Protein AF-A0A7S3S0V9-F1 (afdb_monomer)

Solvent-accessible surface area (backbone atoms only — not comparable to full-atom values): 7206 Å² total; per-residue (Å²): 137,88,76,69,56,50,61,55,48,56,49,52,53,45,54,55,63,66,37,89,85,54,74,58,44,81,47,78,38,49,49,74,43,90,89,54,57,69,67,57,51,47,52,51,54,57,68,59,39,79,83,68,47,30,30,29,26,36,32,41,70,40,51,76,68,30,43,54,55,45,36,51,47,4,56,79,32,73,27,49,63,46,76,47,73,81,90,78,71,79,79,77,80,75,78,77,74,75,82,77,81,86,86,86,85,88,85,84,90,76,87,87,88,135

Mean predicted aligned error: 12.56 Å

Structure (mmCIF, N/CA/C/O backbone):
data_AF-A0A7S3S0V9-F1
#
_entry.id   AF-A0A7S3S0V9-F1
#
loop_
_atom_site.group_PDB
_atom_site.id
_atom_site.type_symbol
_atom_site.label_atom_id
_atom_site.label_alt_id
_atom_site.label_comp_id
_atom_site.label_asym_id
_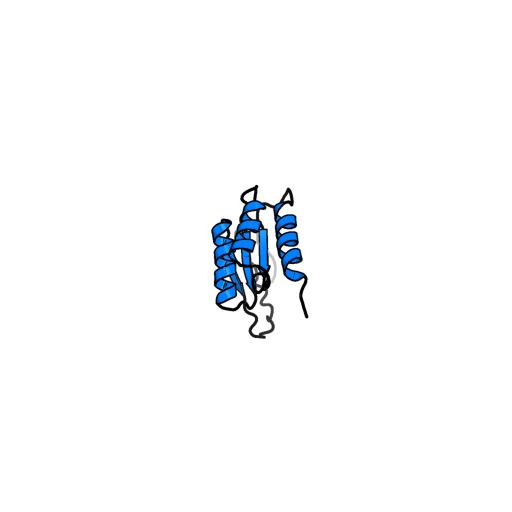atom_site.label_entity_id
_atom_site.label_seq_id
_atom_site.pdbx_PDB_ins_code
_atom_site.Cartn_x
_atom_site.Cartn_y
_atom_site.Cartn_z
_atom_site.occupancy
_atom_site.B_iso_or_equiv
_atom_site.auth_seq_id
_atom_site.auth_comp_id
_atom_site.auth_asym_id
_atom_site.auth_atom_id
_atom_site.pdbx_PDB_model_num
ATOM 1 N N . ARG A 1 1 ? -1.543 1.890 -25.724 1.00 40.38 1 ARG A N 1
ATOM 2 C CA . ARG A 1 1 ? -2.730 1.186 -25.170 1.00 40.38 1 ARG A CA 1
ATOM 3 C C . ARG A 1 1 ? -2.930 1.625 -23.722 1.00 40.38 1 ARG A C 1
ATOM 5 O O . ARG A 1 1 ? -2.067 1.361 -22.900 1.00 40.38 1 ARG A O 1
ATOM 12 N N . GLY A 1 2 ? -3.983 2.395 -23.446 1.00 45.06 2 GLY A N 1
ATOM 13 C CA . GLY A 1 2 ? -4.226 3.023 -22.144 1.00 45.06 2 GLY A CA 1
ATOM 14 C C . GLY A 1 2 ? -5.037 2.133 -21.208 1.00 45.06 2 GLY A C 1
ATOM 15 O O . GLY A 1 2 ? -6.178 1.822 -21.526 1.00 45.06 2 GLY A O 1
ATOM 16 N N . GLY A 1 3 ? -4.455 1.722 -20.082 1.00 45.66 3 GLY A N 1
ATOM 17 C CA . GLY A 1 3 ? -5.102 0.823 -19.124 1.00 45.66 3 GLY A CA 1
ATOM 18 C C . GLY A 1 3 ? -6.059 1.538 -18.168 1.00 45.66 3 GLY A C 1
ATOM 19 O O . GLY A 1 3 ? -5.752 2.625 -17.670 1.00 45.66 3 GLY A O 1
ATOM 20 N N . ARG A 1 4 ? -7.195 0.884 -17.902 1.00 56.19 4 ARG A N 1
ATOM 21 C CA . ARG A 1 4 ? -8.192 1.190 -16.858 1.00 56.19 4 ARG A CA 1
ATOM 22 C C . ARG A 1 4 ? -7.697 0.900 -15.428 1.00 56.19 4 ARG A C 1
ATOM 24 O O . ARG A 1 4 ? -8.348 1.298 -14.470 1.00 56.19 4 ARG A O 1
ATOM 31 N N . GLY A 1 5 ? -6.500 0.326 -15.293 1.00 60.78 5 GLY A N 1
ATOM 32 C CA . GLY A 1 5 ? -5.982 -0.242 -14.044 1.00 60.78 5 GLY A CA 1
ATOM 33 C C . GLY A 1 5 ? -5.855 0.693 -12.838 1.00 60.78 5 GLY A C 1
ATOM 34 O O . GLY A 1 5 ? -5.746 0.203 -11.725 1.00 60.78 5 GLY A O 1
ATOM 35 N N . GLY A 1 6 ? -5.872 2.021 -13.010 1.00 64.88 6 GLY A N 1
ATOM 36 C CA . GLY A 1 6 ? -5.795 2.948 -11.871 1.00 64.88 6 GLY A CA 1
ATOM 37 C C . GLY A 1 6 ? -7.084 3.076 -11.072 1.00 64.88 6 GLY A C 1
ATOM 38 O O . GLY A 1 6 ? -7.042 3.057 -9.845 1.00 64.88 6 GLY A O 1
ATOM 39 N N . LEU A 1 7 ? -8.220 3.152 -11.764 1.00 67.56 7 LEU A N 1
ATOM 40 C CA . LEU A 1 7 ? -9.528 3.167 -11.110 1.00 67.56 7 LEU A CA 1
ATOM 41 C C . LEU A 1 7 ? -9.845 1.785 -10.532 1.00 67.56 7 LEU A C 1
ATOM 43 O O . LEU A 1 7 ? -10.289 1.694 -9.396 1.00 67.56 7 LEU A O 1
ATOM 47 N N . GLU A 1 8 ? -9.510 0.725 -11.273 1.00 84.19 8 GLU A N 1
ATOM 48 C CA . GLU A 1 8 ? -9.702 -0.667 -10.842 1.00 84.19 8 GLU A CA 1
ATOM 49 C C . GLU A 1 8 ? -8.880 -0.995 -9.581 1.00 84.19 8 GLU A C 1
ATOM 51 O O . GLU A 1 8 ? -9.369 -1.684 -8.689 1.00 84.19 8 GLU A O 1
ATOM 56 N N . PHE A 1 9 ? -7.661 -0.452 -9.458 1.00 89.81 9 PHE A N 1
ATOM 57 C CA . PHE A 1 9 ? -6.832 -0.608 -8.260 1.00 89.81 9 PHE A CA 1
ATOM 58 C C . PHE A 1 9 ? -7.479 0.024 -7.023 1.00 89.81 9 PHE A C 1
ATOM 60 O O . PHE A 1 9 ? -7.674 -0.653 -6.014 1.00 89.81 9 PHE A O 1
ATOM 67 N N . LEU A 1 10 ? -7.821 1.316 -7.092 1.00 90.69 10 LEU A N 1
ATOM 68 C CA . LEU A 1 10 ? -8.397 2.030 -5.949 1.00 90.69 10 LEU A CA 1
ATOM 69 C C . LEU A 1 10 ? -9.772 1.475 -5.577 1.00 90.69 10 LEU A C 1
ATOM 71 O O . LEU A 1 10 ? -10.096 1.370 -4.396 1.00 90.69 10 LEU A O 1
ATOM 75 N N . GLU A 1 11 ? -10.564 1.078 -6.571 1.00 91.75 11 GLU A N 1
ATOM 76 C CA . GLU A 1 11 ? -11.849 0.440 -6.336 1.00 91.75 11 GLU A CA 1
ATOM 77 C C . GLU A 1 11 ? -11.695 -0.902 -5.613 1.00 91.75 11 GLU A C 1
ATOM 79 O O . GLU A 1 11 ? -12.391 -1.125 -4.622 1.00 91.75 11 GLU A O 1
ATOM 84 N N . GLY A 1 12 ? -10.758 -1.754 -6.040 1.00 92.06 12 GLY A N 1
ATOM 85 C CA . GLY A 1 12 ? -10.486 -3.032 -5.381 1.00 92.06 12 GLY A CA 1
ATOM 86 C C . GLY A 1 12 ? -10.034 -2.859 -3.930 1.00 92.06 12 GLY A C 1
ATOM 87 O O . GLY A 1 12 ? -10.555 -3.525 -3.035 1.00 92.06 12 GLY A O 1
ATOM 88 N N . VAL A 1 13 ? -9.130 -1.908 -3.671 1.00 92.94 13 VAL A N 1
ATOM 89 C CA . VAL A 1 13 ? -8.687 -1.586 -2.304 1.00 92.94 13 VAL A CA 1
ATOM 90 C C . VAL A 1 13 ? -9.856 -1.085 -1.454 1.00 92.94 13 VAL A C 1
ATOM 92 O O . VAL A 1 13 ? -10.057 -1.562 -0.338 1.00 92.94 13 VAL A O 1
ATOM 95 N N . ARG A 1 14 ? -10.676 -0.176 -1.992 1.00 93.44 14 ARG A N 1
ATOM 96 C CA . ARG A 1 14 ? -11.855 0.356 -1.297 1.00 93.44 14 ARG A CA 1
ATOM 97 C C . ARG A 1 14 ? -12.865 -0.741 -0.963 1.00 93.44 14 ARG A C 1
ATOM 99 O O . ARG A 1 14 ? -13.399 -0.757 0.141 1.00 93.44 14 ARG A O 1
ATOM 106 N N . GLN A 1 15 ? -13.136 -1.655 -1.894 1.00 93.75 15 GLN A N 1
ATOM 107 C CA . GLN A 1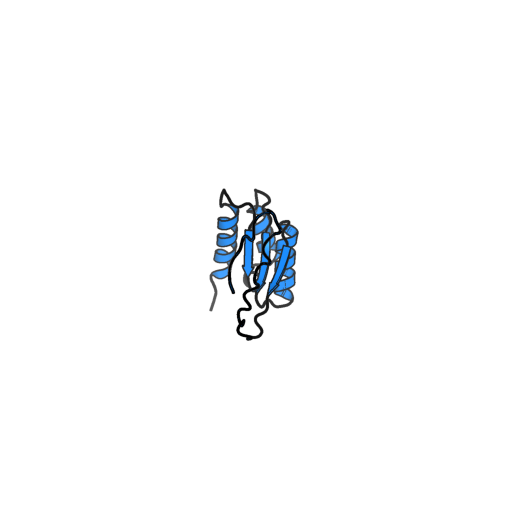 15 ? -14.036 -2.785 -1.652 1.00 93.75 15 GLN A CA 1
ATOM 108 C C . GLN A 1 15 ? -13.500 -3.702 -0.545 1.00 93.75 15 GLN A C 1
ATOM 110 O O . GLN A 1 15 ? -14.261 -4.066 0.349 1.00 93.75 15 GLN A O 1
ATOM 115 N N . ALA A 1 16 ? -12.199 -4.011 -0.555 1.00 94.12 16 ALA A N 1
ATOM 116 C CA . ALA A 1 16 ? -11.574 -4.829 0.482 1.00 94.12 16 ALA A CA 1
ATOM 117 C C . ALA A 1 16 ? -11.655 -4.175 1.873 1.00 94.12 16 ALA A C 1
ATOM 119 O O . ALA A 1 16 ? -11.980 -4.844 2.849 1.00 94.12 16 ALA A O 1
ATOM 120 N N . MET A 1 17 ? -11.420 -2.863 1.968 1.00 93.12 17 MET A N 1
ATOM 121 C CA . MET A 1 17 ? -11.497 -2.122 3.236 1.00 93.12 17 MET A CA 1
ATOM 122 C C . MET A 1 17 ? -12.925 -1.992 3.778 1.00 93.12 17 MET A C 1
ATOM 124 O O . MET A 1 17 ? -13.140 -2.008 4.991 1.00 93.12 17 MET A O 1
ATOM 128 N N . ASN A 1 18 ? -13.904 -1.874 2.880 1.00 92.00 18 ASN A N 1
ATOM 129 C CA . ASN A 1 18 ? -15.318 -1.781 3.238 1.00 92.00 18 ASN A CA 1
ATOM 130 C C . ASN A 1 18 ? -15.941 -3.138 3.593 1.00 92.00 18 ASN A C 1
ATOM 132 O O . ASN A 1 18 ? -17.094 -3.177 4.026 1.00 92.00 18 ASN A O 1
ATOM 136 N N . PHE A 1 19 ? -15.216 -4.247 3.423 1.00 93.31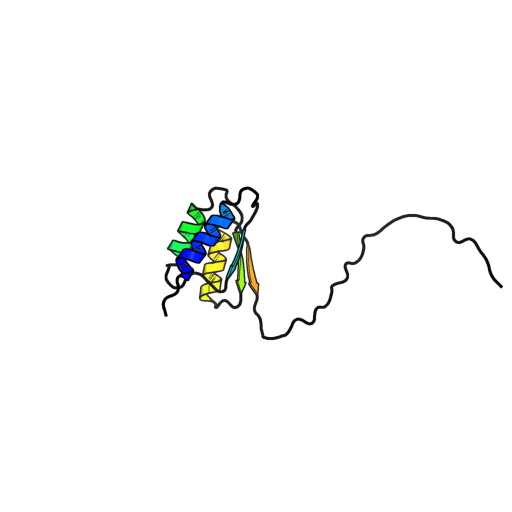 19 PHE A N 1
ATOM 137 C CA . PHE A 1 19 ? -15.701 -5.557 3.828 1.00 93.31 19 PHE A CA 1
ATOM 138 C C . PHE A 1 19 ? -15.792 -5.631 5.358 1.00 93.31 19 PHE A C 1
ATOM 140 O O . PHE A 1 19 ? -14.797 -5.463 6.064 1.00 93.31 19 PHE A O 1
ATOM 147 N N . TYR A 1 20 ? -17.000 -5.849 5.878 1.00 91.25 20 TYR A N 1
ATOM 148 C CA . TYR A 1 20 ? -17.309 -5.643 7.297 1.00 91.25 20 TYR A CA 1
ATOM 149 C C . TYR A 1 20 ? -16.549 -6.592 8.241 1.00 91.25 20 TYR A C 1
ATOM 151 O O . TYR A 1 20 ? -16.220 -6.188 9.352 1.00 91.25 20 TYR A O 1
ATOM 159 N N . GLU A 1 21 ? -16.196 -7.797 7.787 1.00 93.75 21 GLU A N 1
ATOM 160 C CA . GLU A 1 21 ? -15.428 -8.788 8.570 1.00 93.75 21 GLU A CA 1
ATOM 161 C C . GLU A 1 21 ? -13.924 -8.735 8.288 1.00 93.75 21 GLU A C 1
ATOM 163 O O . GLU A 1 21 ? -13.173 -9.566 8.786 1.00 93.75 21 GLU A O 1
ATOM 168 N N . ALA A 1 22 ? -13.450 -7.797 7.461 1.00 93.25 22 ALA A N 1
ATOM 169 C CA . ALA A 1 22 ? -12.019 -7.682 7.218 1.00 93.25 22 ALA A CA 1
ATOM 170 C C . ALA A 1 22 ? -11.327 -7.109 8.459 1.00 93.25 22 ALA A C 1
ATOM 172 O O . ALA A 1 22 ? -11.628 -5.985 8.864 1.00 93.25 22 ALA A O 1
ATOM 173 N N . ASP A 1 23 ? -10.381 -7.862 9.019 1.00 94.88 23 ASP A N 1
ATOM 174 C CA . ASP A 1 23 ? -9.476 -7.402 10.083 1.00 94.88 23 ASP A CA 1
ATOM 175 C C . ASP A 1 23 ? -8.164 -6.836 9.525 1.00 94.88 23 ASP A C 1
ATOM 177 O O . ASP A 1 23 ? -7.467 -6.074 10.189 1.00 94.88 23 ASP A O 1
ATOM 181 N N . MET A 1 24 ? -7.816 -7.206 8.292 1.00 95.94 24 MET A N 1
ATOM 182 C CA . MET A 1 24 ? -6.639 -6.728 7.568 1.00 95.94 24 MET A CA 1
ATOM 183 C C . MET A 1 24 ? -6.813 -6.927 6.063 1.00 95.94 24 MET A C 1
ATOM 185 O O . MET A 1 24 ? -7.622 -7.742 5.618 1.00 95.94 24 MET A O 1
ATOM 189 N N . VAL A 1 25 ? -6.017 -6.210 5.273 1.00 96.69 25 VAL A N 1
ATOM 190 C CA . VAL A 1 25 ? -6.018 -6.285 3.809 1.00 96.69 25 VAL A CA 1
ATOM 191 C C . VAL A 1 25 ? -4.649 -6.746 3.321 1.00 96.69 25 VAL A C 1
ATOM 193 O O . VAL A 1 25 ? -3.622 -6.256 3.786 1.00 96.69 25 VAL A O 1
ATOM 196 N N . TYR A 1 26 ? -4.631 -7.671 2.360 1.00 96.62 26 TYR A N 1
ATOM 197 C CA . TYR A 1 26 ? -3.423 -8.055 1.629 1.00 96.62 26 TYR A CA 1
ATOM 198 C C . TYR A 1 26 ? -3.498 -7.544 0.192 1.00 96.62 26 TYR A C 1
ATOM 200 O O . TYR A 1 26 ? -4.386 -7.928 -0.566 1.00 96.62 26 TYR A O 1
ATOM 208 N N . LEU A 1 27 ? -2.543 -6.701 -0.189 1.00 95.50 27 LEU A N 1
ATOM 209 C CA . LEU A 1 27 ? -2.388 -6.181 -1.539 1.00 95.50 27 LEU A CA 1
ATOM 210 C C . LEU A 1 27 ? -1.237 -6.899 -2.242 1.00 95.50 27 LEU A C 1
ATOM 212 O O . LEU A 1 27 ? -0.090 -6.793 -1.820 1.00 95.50 27 LEU A O 1
ATOM 216 N N . LEU A 1 28 ? -1.528 -7.586 -3.344 1.00 95.06 28 LEU A N 1
ATOM 217 C CA . LEU A 1 28 ? -0.516 -8.191 -4.206 1.00 95.06 28 LEU A CA 1
ATOM 218 C C . LEU A 1 28 ? -0.415 -7.359 -5.483 1.00 95.06 28 LEU A C 1
ATOM 220 O O . LEU A 1 28 ? -1.400 -7.231 -6.208 1.00 95.06 28 LEU A O 1
ATOM 224 N N . SER A 1 29 ? 0.751 -6.775 -5.760 1.00 93.75 29 SER A N 1
ATOM 225 C CA . SER A 1 29 ? 0.930 -5.954 -6.961 1.00 93.75 29 SER A CA 1
ATOM 226 C C . SER A 1 29 ? 2.385 -5.867 -7.410 1.00 93.75 29 SER A C 1
ATOM 228 O O . SER A 1 29 ? 3.299 -5.914 -6.595 1.00 93.75 29 SER A O 1
ATOM 230 N N . ALA A 1 30 ? 2.599 -5.661 -8.709 1.00 92.75 30 ALA A N 1
ATOM 231 C CA . ALA A 1 30 ? 3.906 -5.310 -9.267 1.00 92.75 30 ALA A CA 1
ATOM 232 C C . ALA A 1 30 ? 4.250 -3.814 -9.131 1.00 92.75 30 ALA A C 1
ATOM 234 O O . ALA A 1 30 ? 5.371 -3.407 -9.424 1.00 92.75 30 ALA A O 1
ATOM 235 N N . GLY A 1 31 ? 3.296 -2.985 -8.699 1.00 92.44 31 GLY A N 1
ATOM 236 C CA . GLY A 1 31 ? 3.488 -1.552 -8.478 1.00 92.44 31 GLY A CA 1
ATOM 237 C C . GLY A 1 31 ? 2.174 -0.788 -8.343 1.00 92.44 31 GLY A C 1
ATOM 238 O O . GLY A 1 31 ? 1.088 -1.371 -8.404 1.00 92.44 31 GLY A O 1
ATOM 239 N N . LEU A 1 32 ? 2.263 0.527 -8.164 1.00 91.00 32 LEU A N 1
ATOM 240 C CA . LEU A 1 32 ? 1.091 1.399 -8.181 1.00 91.00 32 LEU A CA 1
ATOM 241 C C . LEU A 1 32 ? 0.636 1.703 -9.621 1.00 91.00 32 LEU A C 1
ATOM 243 O O . LEU A 1 32 ? 1.384 1.504 -10.588 1.00 91.00 32 LEU A O 1
ATOM 247 N N . PRO A 1 33 ? -0.602 2.190 -9.812 1.00 89.69 33 PRO A N 1
ATOM 248 C CA . PRO A 1 33 ? -1.081 2.559 -11.135 1.00 89.69 33 PRO A CA 1
ATOM 249 C C . PRO A 1 33 ? -0.234 3.650 -11.800 1.00 89.69 33 PRO A C 1
ATOM 251 O O . PRO A 1 33 ? -0.215 4.789 -11.357 1.00 89.69 33 PRO A O 1
ATOM 254 N N . ARG A 1 34 ? 0.366 3.344 -12.960 1.00 81.56 34 ARG A N 1
ATOM 255 C CA . ARG A 1 34 ? 1.288 4.243 -13.697 1.00 81.56 34 ARG A CA 1
ATOM 256 C C . ARG A 1 34 ? 0.747 5.639 -14.043 1.00 81.56 34 ARG A C 1
ATOM 258 O O . ARG A 1 34 ? 1.519 6.509 -14.423 1.00 81.56 34 ARG A O 1
ATOM 265 N N . ARG A 1 35 ? -0.577 5.814 -14.044 1.00 77.81 35 ARG A N 1
ATOM 266 C CA . ARG A 1 35 ? -1.258 7.064 -14.426 1.00 77.81 35 ARG A CA 1
ATOM 267 C C . ARG A 1 35 ? -1.588 7.962 -13.239 1.00 77.81 35 ARG A C 1
ATOM 269 O O . ARG A 1 35 ? -1.975 9.102 -13.465 1.00 77.81 35 ARG A O 1
ATOM 276 N N . ALA A 1 36 ? -1.500 7.436 -12.024 1.00 76.12 36 ALA A N 1
ATOM 277 C CA . ALA A 1 36 ? -1.759 8.185 -10.812 1.00 76.12 36 ALA A CA 1
ATOM 278 C C . ALA A 1 36 ? -0.425 8.491 -10.137 1.00 76.12 36 ALA A C 1
ATOM 280 O O . ALA A 1 36 ? 0.488 7.666 -10.147 1.00 76.12 36 ALA A O 1
ATOM 281 N N . ASP A 1 37 ? -0.318 9.689 -9.577 1.00 84.94 37 ASP A N 1
ATOM 282 C CA . ASP A 1 37 ? 0.801 10.023 -8.711 1.00 84.94 37 ASP A CA 1
ATOM 283 C C . ASP A 1 37 ? 0.739 9.168 -7.434 1.00 84.94 37 ASP A C 1
ATOM 285 O O . ASP A 1 37 ? -0.349 8.895 -6.912 1.00 84.94 37 ASP A O 1
ATOM 289 N N . ALA A 1 38 ? 1.900 8.727 -6.946 1.00 86.69 38 ALA A N 1
ATOM 290 C CA . ALA A 1 38 ? 1.979 7.845 -5.788 1.00 86.69 38 ALA A CA 1
ATOM 291 C C . ALA A 1 38 ? 1.357 8.496 -4.542 1.00 86.69 38 ALA A C 1
ATOM 293 O O . ALA A 1 38 ? 0.602 7.831 -3.835 1.00 86.69 38 ALA A O 1
ATOM 294 N N . GLU A 1 39 ? 1.565 9.799 -4.321 1.00 90.69 39 GLU A N 1
ATOM 295 C CA . GLU A 1 39 ? 0.966 10.523 -3.191 1.00 90.69 39 GLU A CA 1
ATOM 296 C C . GLU A 1 39 ? -0.556 10.554 -3.292 1.00 90.69 39 GLU A C 1
ATOM 298 O O . GLU A 1 39 ? -1.256 10.430 -2.288 1.00 90.69 39 GLU A O 1
ATOM 303 N N . THR A 1 40 ? -1.086 10.681 -4.512 1.00 90.44 40 THR A N 1
ATOM 304 C CA . THR A 1 40 ? -2.536 10.657 -4.739 1.00 90.44 40 THR A CA 1
ATOM 305 C C . THR A 1 40 ? -3.111 9.296 -4.362 1.00 90.44 40 THR A C 1
ATOM 307 O O . THR A 1 40 ? -4.104 9.227 -3.641 1.00 90.44 40 THR A O 1
ATOM 310 N N . VAL A 1 41 ? -2.469 8.208 -4.794 1.00 91.00 41 VAL A N 1
ATOM 311 C CA . VAL A 1 41 ? -2.900 6.842 -4.464 1.00 91.00 41 VAL A CA 1
ATOM 312 C C . VAL A 1 41 ? -2.824 6.601 -2.957 1.00 91.00 41 VAL A C 1
ATOM 314 O O . VAL A 1 41 ? -3.797 6.137 -2.369 1.00 91.00 41 VAL A O 1
ATOM 317 N N . LEU A 1 42 ? -1.708 6.959 -2.320 1.00 90.50 42 LEU A N 1
ATOM 318 C CA . LEU A 1 42 ? -1.514 6.834 -0.873 1.00 90.50 42 LEU A CA 1
ATOM 319 C C . LEU A 1 42 ? -2.571 7.617 -0.085 1.00 90.50 42 LEU A C 1
ATOM 321 O O . LEU A 1 42 ? -3.178 7.084 0.847 1.00 90.50 42 LEU A O 1
ATOM 325 N N . SER A 1 43 ? -2.839 8.860 -0.496 1.00 91.50 43 SER A N 1
ATOM 326 C CA . SER A 1 43 ? -3.856 9.716 0.114 1.00 91.50 43 SER A CA 1
ATOM 327 C C . SER A 1 43 ? -5.249 9.097 0.007 1.00 91.50 43 SER A C 1
ATOM 329 O O . SER A 1 43 ? -5.973 9.042 1.001 1.00 91.50 43 SER A O 1
ATOM 331 N N . GLU A 1 44 ? -5.620 8.582 -1.166 1.00 91.25 44 GLU A N 1
ATOM 332 C CA . GLU A 1 44 ? -6.922 7.947 -1.372 1.00 91.25 44 GLU A CA 1
ATOM 333 C C . GLU A 1 44 ? -7.067 6.658 -0.560 1.00 91.25 44 GLU A C 1
ATOM 335 O O . GLU A 1 44 ? -8.089 6.462 0.096 1.00 91.25 44 GLU A O 1
ATOM 340 N N . VAL A 1 45 ? -6.041 5.807 -0.521 1.00 92.44 45 VAL A N 1
ATOM 341 C CA . VAL A 1 45 ? -6.045 4.590 0.306 1.00 92.44 45 VAL A CA 1
ATOM 342 C C . VAL A 1 45 ? -6.242 4.946 1.781 1.00 92.44 45 VAL A C 1
ATOM 344 O O . VAL A 1 45 ? -7.107 4.369 2.438 1.00 92.44 45 VAL A O 1
ATOM 347 N N . ARG A 1 46 ? -5.533 5.963 2.285 1.00 91.25 46 ARG A N 1
ATOM 348 C CA . ARG A 1 46 ? -5.676 6.426 3.672 1.00 91.25 46 ARG A CA 1
ATOM 349 C C . ARG A 1 46 ? -7.07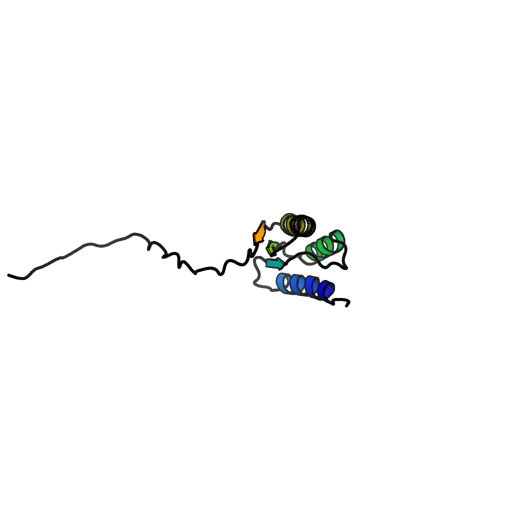7 6.965 3.969 1.00 91.25 46 ARG A C 1
ATOM 351 O O . ARG A 1 46 ? -7.642 6.641 5.007 1.00 91.25 46 ARG A O 1
ATOM 358 N N . LYS A 1 47 ? -7.654 7.768 3.068 1.00 91.06 47 LYS A N 1
ATOM 359 C CA . LYS A 1 47 ? -9.016 8.313 3.227 1.00 91.06 47 LYS A CA 1
ATOM 360 C C . LYS A 1 47 ? -10.084 7.222 3.263 1.00 91.06 47 LYS A C 1
ATOM 362 O O . LYS A 1 47 ? -11.079 7.378 3.962 1.00 91.06 47 LYS A O 1
ATOM 367 N N . ASN A 1 48 ? -9.894 6.141 2.507 1.00 90.38 48 ASN A N 1
ATOM 368 C CA . ASN A 1 48 ? -10.839 5.024 2.466 1.00 90.38 48 ASN A CA 1
ATOM 369 C C . ASN A 1 48 ? -10.648 4.042 3.637 1.00 90.38 48 ASN A C 1
ATOM 371 O O . ASN A 1 48 ? -11.578 3.313 3.977 1.00 90.38 48 ASN A O 1
ATOM 375 N N . ASN A 1 49 ? -9.491 4.053 4.303 1.00 92.25 49 ASN A N 1
ATOM 376 C CA . ASN A 1 49 ? -9.199 3.190 5.443 1.00 92.25 49 ASN A CA 1
ATOM 377 C C . ASN A 1 49 ? -9.743 3.745 6.776 1.00 92.25 49 ASN A C 1
ATOM 379 O O . ASN A 1 49 ? -9.007 3.952 7.740 1.00 92.25 49 ASN A O 1
ATOM 383 N N . LEU A 1 50 ? -11.055 3.988 6.847 1.00 90.38 50 LEU A N 1
ATOM 384 C CA . LEU A 1 50 ? -11.709 4.601 8.015 1.00 90.38 50 LEU A CA 1
ATOM 385 C C . LEU A 1 50 ? -11.630 3.743 9.288 1.00 90.38 50 LEU A C 1
ATOM 387 O O . LEU A 1 50 ? -11.702 4.266 10.397 1.00 90.38 50 LEU A O 1
ATOM 391 N N . ARG A 1 51 ? -11.488 2.424 9.126 1.00 93.19 51 ARG A N 1
ATOM 392 C CA . ARG A 1 51 ? -11.376 1.448 10.221 1.00 93.19 51 ARG A CA 1
ATOM 393 C C . ARG A 1 51 ? -9.935 1.248 10.703 1.00 93.19 51 ARG A C 1
ATOM 395 O O . ARG A 1 51 ? -9.736 0.516 11.665 1.00 93.19 51 ARG A O 1
ATOM 402 N N . GLY A 1 52 ? -8.948 1.866 10.046 1.00 92.75 52 GLY A N 1
ATOM 403 C CA . GLY A 1 52 ? -7.534 1.692 10.382 1.00 92.75 52 GLY A CA 1
ATOM 404 C C . GLY A 1 52 ? -7.042 0.255 10.192 1.00 92.75 52 GLY A C 1
ATOM 405 O O . GLY A 1 52 ? -6.232 -0.222 10.978 1.00 92.75 52 GLY A O 1
ATOM 406 N N . LEU A 1 53 ? -7.553 -0.450 9.178 1.00 95.88 53 LEU A N 1
ATOM 407 C CA . LEU A 1 53 ? -7.163 -1.826 8.888 1.00 95.88 53 LEU A CA 1
ATOM 408 C C . LEU A 1 53 ? -5.696 -1.878 8.442 1.00 95.88 53 LEU A C 1
ATOM 410 O O . LEU A 1 53 ? -5.319 -1.106 7.553 1.00 95.88 53 LEU A O 1
ATOM 414 N N . PRO A 1 54 ? -4.883 -2.809 8.972 1.00 96.94 54 PRO A N 1
ATOM 415 C CA . PRO A 1 54 ? -3.540 -3.050 8.468 1.00 96.94 54 PRO A CA 1
ATOM 416 C C . PRO A 1 54 ? -3.564 -3.424 6.982 1.00 96.94 54 PRO A C 1
ATOM 418 O O . PRO A 1 54 ? -4.236 -4.385 6.594 1.00 96.94 54 PRO A O 1
ATOM 421 N N . VAL A 1 55 ? -2.808 -2.702 6.150 1.00 97.06 55 VAL A N 1
ATOM 422 C CA . VAL A 1 55 ? -2.653 -3.023 4.718 1.00 97.06 55 VAL A CA 1
ATOM 423 C C . VAL A 1 55 ? -1.282 -3.638 4.475 1.00 97.06 55 VAL A C 1
ATOM 425 O O . VAL A 1 55 ? -0.282 -2.947 4.292 1.00 97.06 55 VAL A O 1
ATOM 428 N N . ASN A 1 56 ? -1.230 -4.964 4.468 1.00 97.81 56 ASN A N 1
ATOM 429 C CA . ASN A 1 56 ? -0.027 -5.713 4.134 1.00 97.81 56 ASN A CA 1
ATOM 430 C C . ASN A 1 56 ? 0.163 -5.748 2.619 1.00 97.81 56 ASN A C 1
ATOM 432 O O . ASN A 1 56 ? -0.774 -6.030 1.876 1.00 97.81 56 ASN A O 1
ATOM 436 N N . VAL A 1 57 ? 1.382 -5.504 2.149 1.00 97.69 57 VAL A N 1
ATOM 437 C CA . V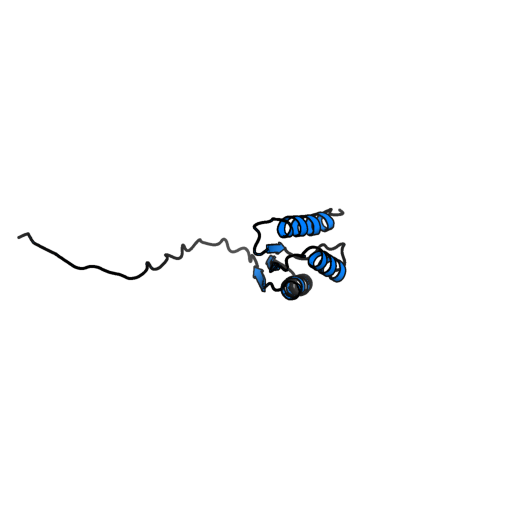AL A 1 57 ? 1.680 -5.395 0.720 1.00 97.69 57 VAL A CA 1
ATOM 438 C C . VAL A 1 57 ? 2.727 -6.422 0.317 1.00 97.69 57 VAL A C 1
ATOM 440 O O . VAL A 1 57 ? 3.776 -6.549 0.947 1.00 97.69 57 VAL A O 1
ATOM 443 N N . ILE A 1 58 ? 2.446 -7.149 -0.759 1.00 97.44 58 ILE A N 1
ATOM 444 C CA . ILE A 1 58 ? 3.359 -8.092 -1.393 1.00 97.44 58 ILE A CA 1
ATOM 445 C C . ILE A 1 58 ? 3.685 -7.570 -2.795 1.00 97.44 58 ILE A C 1
ATOM 447 O O . ILE A 1 58 ? 2.862 -7.643 -3.710 1.00 97.44 58 ILE A O 1
ATOM 451 N N . GLY A 1 59 ? 4.898 -7.047 -2.954 1.00 96.19 59 GLY A N 1
ATOM 452 C CA . GLY A 1 59 ? 5.458 -6.647 -4.239 1.00 96.19 59 GLY A CA 1
ATOM 453 C C . GLY A 1 59 ? 5.822 -7.870 -5.077 1.00 96.19 59 GLY A C 1
ATOM 454 O O . GLY A 1 59 ? 6.703 -8.631 -4.681 1.00 96.19 59 GLY A O 1
ATOM 455 N N . VAL A 1 60 ? 5.167 -8.072 -6.219 1.00 94.88 60 VAL A N 1
ATOM 456 C CA . VAL A 1 60 ? 5.430 -9.199 -7.131 1.00 94.88 60 VAL A CA 1
ATOM 457 C C . VAL A 1 60 ? 6.218 -8.711 -8.336 1.00 94.88 60 VAL A C 1
ATOM 459 O O . VAL A 1 60 ? 5.702 -7.908 -9.103 1.00 94.88 60 VAL A O 1
ATOM 462 N N . ASP A 1 61 ? 7.459 -9.175 -8.494 1.00 92.94 61 ASP A N 1
ATOM 463 C CA . ASP A 1 61 ? 8.350 -8.773 -9.598 1.00 92.94 61 ASP A CA 1
ATOM 464 C C . ASP A 1 61 ? 8.443 -7.240 -9.786 1.00 92.94 61 ASP A C 1
ATOM 466 O O . ASP A 1 61 ? 8.592 -6.729 -10.897 1.00 92.94 61 ASP A O 1
ATOM 470 N N . CYS A 1 62 ? 8.331 -6.485 -8.688 1.00 90.88 62 CYS A N 1
ATOM 471 C CA . CYS A 1 62 ? 8.354 -5.027 -8.716 1.00 90.88 62 CYS A CA 1
ATOM 472 C C . CYS A 1 62 ? 9.788 -4.488 -8.863 1.00 90.88 62 CYS A C 1
ATOM 474 O O . CYS A 1 62 ? 10.734 -5.023 -8.271 1.00 90.88 62 CYS A O 1
ATOM 476 N N . ASP A 1 63 ? 9.940 -3.409 -9.635 1.00 92.88 63 ASP A N 1
ATOM 477 C CA . ASP A 1 63 ? 11.196 -2.660 -9.725 1.00 92.88 63 ASP A CA 1
ATOM 478 C C . ASP A 1 63 ? 11.466 -1.842 -8.444 1.00 92.88 63 ASP A C 1
ATOM 480 O O . ASP A 1 63 ? 10.637 -1.786 -7.536 1.00 92.88 63 ASP A O 1
ATOM 484 N N . ILE A 1 64 ? 12.643 -1.210 -8.355 1.00 93.56 64 ILE A N 1
ATOM 485 C CA . ILE A 1 64 ? 13.073 -0.465 -7.156 1.00 93.56 64 ILE A CA 1
ATOM 486 C C . ILE A 1 64 ? 12.118 0.694 -6.837 1.00 93.56 64 ILE A C 1
ATOM 488 O O . ILE A 1 64 ? 11.846 0.972 -5.671 1.00 93.56 64 ILE A O 1
ATOM 492 N N . LYS A 1 65 ? 11.594 1.377 -7.861 1.00 93.00 65 LYS A N 1
ATOM 493 C CA . LYS A 1 65 ? 10.693 2.514 -7.658 1.00 93.00 65 LYS A CA 1
ATOM 494 C C . LYS A 1 65 ? 9.353 2.029 -7.108 1.00 93.00 65 LYS A C 1
ATOM 496 O O . LYS A 1 65 ? 8.889 2.539 -6.091 1.00 93.00 65 LYS A O 1
ATOM 501 N N . ALA A 1 66 ? 8.771 1.022 -7.752 1.00 93.19 66 ALA A N 1
ATOM 502 C CA . ALA A 1 66 ? 7.527 0.402 -7.326 1.00 93.19 66 ALA A CA 1
ATOM 503 C C . ALA A 1 66 ? 7.647 -0.200 -5.919 1.00 93.19 66 ALA A C 1
ATOM 505 O O . ALA A 1 66 ? 6.717 -0.095 -5.127 1.00 93.19 66 ALA A O 1
ATOM 506 N N . GLU A 1 67 ? 8.795 -0.788 -5.578 1.00 94.88 67 GLU A N 1
ATOM 507 C CA . GLU A 1 67 ? 9.061 -1.301 -4.235 1.00 94.88 67 GLU A CA 1
ATOM 508 C C . GLU A 1 67 ? 8.960 -0.204 -3.168 1.00 94.88 67 GLU A C 1
ATOM 510 O O . GLU A 1 67 ? 8.280 -0.396 -2.162 1.00 94.88 67 GLU A O 1
ATOM 515 N N . LEU A 1 68 ? 9.599 0.950 -3.385 1.00 95.31 68 LEU A N 1
ATOM 516 C CA . LEU A 1 68 ? 9.567 2.070 -2.440 1.00 95.31 68 LEU A CA 1
ATOM 517 C C . LEU A 1 68 ? 8.148 2.619 -2.256 1.00 95.31 68 LEU A C 1
ATOM 519 O O . LEU A 1 68 ? 7.720 2.865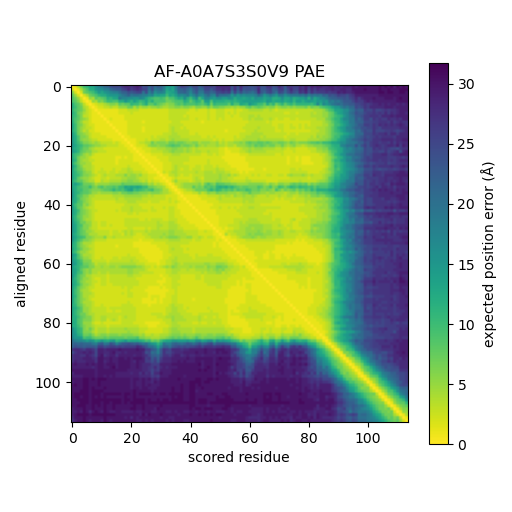 -1.128 1.00 95.31 68 LEU A O 1
ATOM 523 N N . GLU A 1 69 ? 7.405 2.769 -3.352 1.00 95.00 69 GLU A N 1
ATOM 524 C CA . GLU A 1 69 ? 6.014 3.232 -3.332 1.00 95.00 69 GLU A CA 1
ATOM 525 C C . GLU A 1 69 ? 5.100 2.258 -2.569 1.00 95.00 69 GLU A C 1
ATOM 527 O O . GLU A 1 69 ? 4.318 2.667 -1.711 1.00 95.00 69 GLU A O 1
ATOM 532 N N . LEU A 1 70 ? 5.226 0.956 -2.840 1.00 95.44 70 LEU A N 1
ATOM 533 C CA . LEU A 1 70 ? 4.452 -0.096 -2.178 1.00 95.44 70 LEU A CA 1
ATOM 534 C C . LEU A 1 70 ? 4.824 -0.255 -0.700 1.00 95.44 70 LEU A C 1
ATOM 536 O O . LEU A 1 70 ? 3.951 -0.501 0.133 1.00 95.44 70 LEU A O 1
ATOM 540 N N . ARG A 1 71 ? 6.108 -0.100 -0.364 1.00 96.56 71 ARG A N 1
ATOM 541 C CA . ARG A 1 71 ? 6.585 -0.127 1.019 1.00 96.56 71 ARG A CA 1
ATOM 542 C C . ARG A 1 71 ? 5.988 1.023 1.816 1.00 96.56 71 ARG A C 1
ATOM 544 O O . ARG A 1 71 ? 5.416 0.789 2.877 1.00 96.56 71 ARG A O 1
ATOM 551 N N . ARG A 1 72 ? 6.038 2.235 1.261 1.00 95.88 72 ARG A N 1
ATOM 552 C CA . ARG A 1 72 ? 5.424 3.412 1.873 1.00 95.88 72 ARG A CA 1
ATOM 553 C C . ARG A 1 72 ? 3.916 3.236 2.062 1.00 95.88 72 ARG A C 1
ATOM 555 O O . ARG A 1 72 ? 3.393 3.594 3.111 1.00 95.88 72 ARG A O 1
ATOM 562 N N . LEU A 1 73 ? 3.225 2.620 1.099 1.00 95.12 73 LEU A N 1
ATOM 563 C CA . LEU A 1 73 ? 1.799 2.303 1.225 1.00 95.12 73 LEU A CA 1
ATOM 564 C C . LEU A 1 73 ? 1.500 1.401 2.423 1.00 95.12 73 LEU A C 1
ATOM 566 O O . LEU A 1 73 ? 0.546 1.673 3.155 1.00 95.12 73 LEU A O 1
ATOM 570 N N . ALA A 1 74 ? 2.305 0.357 2.624 1.00 96.12 74 ALA A N 1
ATOM 571 C CA . ALA A 1 74 ? 2.155 -0.541 3.763 1.00 96.12 74 ALA A CA 1
ATOM 572 C C . ALA A 1 74 ? 2.408 0.194 5.088 1.00 96.12 74 ALA A C 1
ATOM 574 O O . ALA A 1 74 ? 1.578 0.136 5.994 1.00 96.12 74 ALA A O 1
ATOM 575 N N . GLU A 1 75 ? 3.518 0.929 5.179 1.00 95.19 75 GLU A N 1
ATOM 576 C CA . GLU A 1 75 ? 3.932 1.647 6.390 1.00 95.19 75 GLU A CA 1
ATOM 577 C C . GLU A 1 75 ? 2.896 2.693 6.826 1.00 95.19 75 GLU A C 1
ATOM 579 O O . GLU A 1 75 ? 2.518 2.749 7.996 1.00 95.19 75 GLU A O 1
ATOM 584 N N . GLU A 1 76 ? 2.359 3.474 5.884 1.00 94.56 76 GLU A N 1
ATOM 585 C CA . GLU A 1 76 ? 1.338 4.490 6.170 1.00 94.56 76 GLU A CA 1
ATOM 586 C C . GLU A 1 76 ? -0.011 3.903 6.616 1.00 94.56 76 GLU A C 1
ATOM 588 O O . GLU A 1 76 ? -0.837 4.619 7.184 1.00 94.56 76 GLU A O 1
ATOM 593 N N . ASN A 1 77 ? -0.236 2.609 6.381 1.00 94.75 77 ASN A N 1
ATOM 594 C CA . ASN A 1 77 ? -1.454 1.889 6.745 1.00 94.75 77 ASN A CA 1
ATOM 595 C C . ASN A 1 77 ? -1.188 0.785 7.780 1.00 94.75 77 ASN A C 1
ATOM 597 O O . ASN A 1 77 ? -1.900 -0.217 7.794 1.00 94.75 77 ASN A O 1
ATOM 601 N N . GLN A 1 78 ? -0.165 0.947 8.630 1.00 95.44 78 GLN A N 1
ATOM 602 C CA . GLN A 1 78 ? 0.152 0.028 9.739 1.00 95.44 78 GLN A CA 1
ATOM 603 C C . GLN A 1 78 ? 0.373 -1.434 9.303 1.00 95.44 78 GLN A C 1
ATOM 605 O O . GLN A 1 78 ? 0.201 -2.367 10.087 1.00 95.44 78 GLN A O 1
ATOM 610 N N . GLY A 1 79 ? 0.723 -1.648 8.038 1.00 96.12 79 GLY A N 1
ATOM 611 C CA . GLY A 1 79 ? 0.977 -2.960 7.469 1.00 96.12 79 GLY A CA 1
ATOM 612 C C . GLY A 1 79 ? 2.460 -3.246 7.285 1.00 96.12 79 GLY A C 1
ATOM 613 O O . GLY A 1 79 ? 3.338 -2.453 7.622 1.00 96.12 79 GLY A O 1
ATOM 614 N N . SER A 1 80 ? 2.741 -4.418 6.721 1.00 97.25 80 SER A N 1
ATOM 615 C CA . SER A 1 80 ? 4.095 -4.858 6.391 1.00 97.25 80 SER A CA 1
ATOM 616 C C . SER A 1 80 ? 4.285 -5.018 4.888 1.00 97.25 80 SER A C 1
ATOM 618 O O . SER A 1 80 ? 3.366 -5.421 4.173 1.00 97.25 80 SER A O 1
ATOM 620 N N . PHE A 1 81 ? 5.494 -4.729 4.409 1.00 97.81 81 PHE A N 1
ATOM 621 C CA . PHE A 1 81 ? 5.883 -4.963 3.024 1.00 97.81 81 PHE A CA 1
ATOM 622 C C . PHE A 1 81 ? 6.723 -6.238 2.895 1.00 97.81 81 PHE A C 1
ATOM 624 O O . PHE A 1 81 ? 7.654 -6.470 3.671 1.00 97.81 81 PHE A O 1
ATOM 631 N N . ARG A 1 82 ? 6.422 -7.056 1.886 1.00 96.81 82 ARG A N 1
ATOM 632 C CA . ARG A 1 82 ? 7.243 -8.191 1.446 1.00 96.81 82 ARG A CA 1
ATOM 633 C C . ARG A 1 82 ? 7.393 -8.150 -0.066 1.00 96.81 82 ARG A C 1
ATOM 635 O O . ARG A 1 82 ? 6.496 -7.700 -0.762 1.00 96.81 82 ARG A O 1
ATOM 642 N N . GLN A 1 83 ? 8.492 -8.678 -0.586 1.00 94.62 83 GLN A N 1
ATOM 643 C CA . GLN A 1 83 ? 8.691 -8.819 -2.026 1.00 94.62 83 GLN A CA 1
ATOM 644 C C . GLN A 1 83 ? 8.804 -10.297 -2.389 1.00 94.62 83 GLN A C 1
ATOM 646 O O . GLN A 1 83 ? 9.430 -11.082 -1.672 1.00 94.62 83 GLN A O 1
ATOM 651 N N . LYS A 1 84 ? 8.207 -10.675 -3.516 1.00 93.12 84 LYS A N 1
ATOM 652 C CA . LYS A 1 84 ? 8.360 -11.986 -4.132 1.00 93.12 84 LYS A CA 1
ATOM 653 C C . LYS A 1 84 ? 8.785 -11.798 -5.582 1.00 93.12 84 LYS A C 1
ATOM 655 O O . LYS A 1 84 ? 8.123 -11.090 -6.334 1.00 93.12 84 LYS A O 1
ATOM 660 N N . ARG A 1 85 ? 9.889 -12.444 -5.953 1.00 90.00 85 ARG A N 1
ATOM 661 C CA . ARG A 1 85 ? 10.345 -12.549 -7.339 1.00 90.00 85 ARG A CA 1
ATOM 662 C C . ARG A 1 85 ? 10.186 -13.976 -7.835 1.00 90.00 85 ARG A C 1
ATOM 664 O O . ARG A 1 85 ? 10.345 -14.920 -7.049 1.00 90.00 85 ARG A O 1
ATOM 671 N N . PHE A 1 86 ? 9.836 -14.119 -9.104 1.00 85.00 86 PHE A N 1
ATOM 672 C CA . PHE A 1 86 ? 9.714 -15.406 -9.775 1.00 85.00 86 PHE A CA 1
ATOM 673 C C . PHE A 1 86 ? 10.838 -15.554 -10.803 1.00 85.00 86 PHE A C 1
ATOM 675 O O . PHE A 1 86 ? 10.664 -15.264 -11.981 1.00 85.00 86 PHE A O 1
ATOM 682 N N . ASP A 1 87 ? 11.992 -16.068 -10.374 1.00 80.06 87 ASP A N 1
ATOM 683 C CA . ASP A 1 87 ? 13.171 -16.271 -11.237 1.00 80.06 87 ASP A CA 1
ATOM 684 C C . ASP A 1 87 ? 13.033 -17.477 -12.203 1.00 80.06 87 ASP A C 1
ATOM 686 O O . ASP A 1 87 ? 14.017 -18.085 -12.612 1.00 80.06 87 ASP A O 1
ATOM 690 N N . GLY A 1 88 ? 11.805 -17.881 -12.552 1.00 64.31 88 GLY A N 1
ATOM 691 C CA . GLY A 1 88 ? 11.536 -18.986 -13.486 1.00 64.31 88 GLY A CA 1
ATOM 692 C C . GLY A 1 88 ? 11.788 -20.400 -12.941 1.00 64.31 88 GLY A C 1
ATOM 693 O O . GLY A 1 88 ? 11.582 -21.377 -13.660 1.00 64.31 88 GLY A O 1
ATOM 694 N N . GLY A 1 89 ? 12.179 -20.545 -11.674 1.00 55.28 89 GLY A N 1
ATOM 695 C CA . GLY A 1 89 ? 12.250 -21.844 -11.009 1.00 55.28 89 GLY A CA 1
ATOM 696 C C . GLY A 1 89 ? 10.851 -22.346 -10.659 1.00 55.28 89 GLY A C 1
ATOM 697 O O . GLY A 1 89 ? 10.255 -21.877 -9.692 1.00 55.28 89 GLY A O 1
A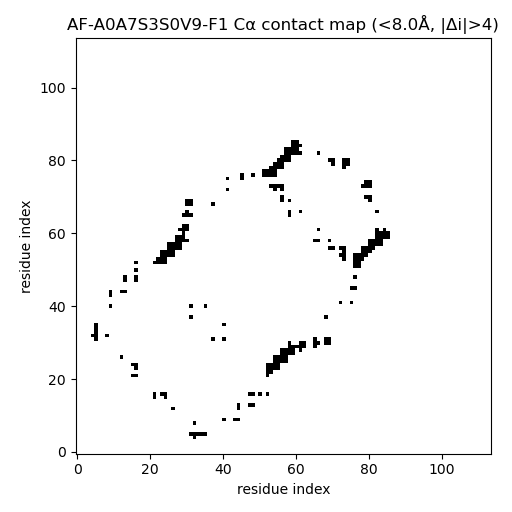TOM 698 N N . LEU A 1 90 ? 10.319 -23.295 -11.434 1.00 54.28 90 LEU A N 1
ATOM 699 C CA . LEU A 1 90 ? 9.160 -24.095 -11.034 1.00 54.28 90 LEU A CA 1
ATOM 700 C C . LEU A 1 90 ? 9.393 -24.612 -9.610 1.00 54.28 90 LEU A C 1
ATOM 702 O O . LEU A 1 90 ? 10.332 -25.366 -9.359 1.00 54.28 90 LEU A O 1
ATOM 706 N N . CYS A 1 91 ? 8.548 -24.184 -8.675 1.00 49.09 91 CYS A N 1
ATOM 707 C CA . CYS A 1 91 ? 8.542 -24.687 -7.313 1.00 49.09 91 CYS A CA 1
ATOM 708 C C . CYS A 1 91 ? 8.276 -26.197 -7.354 1.00 49.09 91 CYS A C 1
ATOM 710 O O . CYS A 1 91 ? 7.133 -26.626 -7.508 1.00 49.09 91 CYS A O 1
ATOM 712 N N . ILE A 1 92 ? 9.322 -27.008 -7.199 1.00 49.94 92 ILE A N 1
ATOM 713 C CA . ILE A 1 92 ? 9.175 -28.384 -6.733 1.00 49.94 92 ILE A CA 1
ATOM 714 C C . ILE A 1 92 ? 8.598 -28.250 -5.325 1.00 49.94 92 ILE A C 1
ATOM 716 O O . ILE A 1 92 ? 9.241 -27.712 -4.425 1.00 49.94 92 ILE A O 1
ATOM 720 N N . ALA A 1 93 ? 7.333 -28.623 -5.167 1.00 48.31 93 ALA A N 1
ATOM 721 C CA . ALA A 1 93 ? 6.632 -28.554 -3.900 1.00 48.31 93 ALA A CA 1
ATOM 722 C C . ALA A 1 93 ? 7.275 -29.529 -2.901 1.00 48.31 93 ALA A C 1
ATOM 724 O O . ALA A 1 93 ? 6.890 -30.693 -2.827 1.00 48.31 93 ALA A O 1
ATOM 725 N N . GLU A 1 94 ? 8.230 -29.066 -2.097 1.00 43.22 94 GLU A N 1
ATOM 726 C CA . GLU A 1 94 ? 8.513 -29.728 -0.829 1.00 43.22 94 GLU A CA 1
ATOM 727 C C . GLU A 1 94 ? 7.351 -29.426 0.119 1.00 43.22 94 GLU A C 1
ATOM 729 O O . GLU A 1 94 ? 7.261 -28.366 0.744 1.00 43.22 94 GLU A O 1
ATOM 734 N N . GLN A 1 95 ? 6.423 -30.381 0.204 1.00 46.56 95 GLN A N 1
ATOM 735 C CA . GLN A 1 95 ? 5.510 -30.509 1.331 1.00 46.56 95 GLN A CA 1
ATOM 736 C C . GLN A 1 95 ? 6.345 -30.538 2.618 1.00 46.56 95 GLN A C 1
ATOM 738 O O . GLN A 1 95 ? 6.862 -31.583 3.016 1.00 46.56 95 GLN A O 1
ATOM 743 N N . ARG A 1 96 ? 6.473 -29.392 3.295 1.00 43.47 96 ARG A N 1
ATOM 744 C CA . ARG A 1 96 ? 6.913 -29.358 4.691 1.00 43.47 96 ARG A CA 1
ATOM 745 C C . ARG A 1 96 ? 5.919 -30.184 5.505 1.00 43.47 96 ARG A C 1
ATOM 747 O O . ARG A 1 96 ? 4.831 -29.712 5.828 1.00 43.47 96 ARG A O 1
ATOM 754 N N . ARG A 1 97 ? 6.296 -31.426 5.821 1.00 44.62 97 ARG A N 1
ATOM 755 C CA . ARG A 1 97 ? 5.653 -32.224 6.867 1.00 44.62 97 ARG A CA 1
ATOM 756 C C . ARG A 1 97 ? 5.686 -31.403 8.151 1.00 44.62 97 ARG A C 1
ATOM 758 O O . ARG A 1 97 ? 6.755 -31.046 8.638 1.00 44.62 97 ARG A O 1
ATOM 765 N N . VAL A 1 98 ? 4.508 -31.093 8.671 1.00 54.81 98 VAL A N 1
ATOM 766 C CA . VAL A 1 98 ? 4.333 -30.542 10.014 1.00 54.81 98 VAL A CA 1
ATOM 767 C C . VAL A 1 98 ? 4.889 -31.575 11.006 1.00 54.81 98 VAL A C 1
ATOM 769 O O . VAL A 1 98 ? 4.458 -32.729 10.944 1.00 54.81 98 VAL A O 1
ATOM 772 N N . PRO A 1 99 ? 5.837 -31.236 11.898 1.00 43.50 99 PRO A N 1
ATOM 773 C CA . PRO A 1 99 ? 6.151 -32.109 13.016 1.00 43.50 99 PRO A CA 1
ATOM 774 C C . PRO A 1 99 ? 4.959 -32.068 13.977 1.00 43.50 99 PRO A C 1
ATOM 776 O O . PRO A 1 99 ? 4.623 -31.019 14.525 1.00 43.50 99 PRO A O 1
ATOM 779 N N . GLY A 1 100 ? 4.271 -33.204 14.097 1.00 46.53 100 GLY A N 1
ATOM 780 C CA . GLY A 1 100 ? 3.134 -33.384 14.993 1.00 46.53 100 GLY A CA 1
ATOM 781 C C . GLY A 1 100 ? 3.510 -33.087 16.445 1.00 46.53 100 GLY A C 1
ATOM 782 O O . GLY A 1 100 ? 4.584 -33.464 16.912 1.00 46.53 100 GLY A O 1
ATOM 783 N N . ALA A 1 101 ? 2.609 -32.376 17.118 1.00 45.84 101 ALA A N 1
ATOM 784 C CA . ALA A 1 101 ? 2.686 -31.983 18.515 1.00 45.84 101 ALA A CA 1
ATOM 785 C C . ALA A 1 101 ? 2.835 -33.185 19.466 1.00 45.84 101 ALA A C 1
ATOM 787 O O . ALA A 1 101 ? 2.342 -34.282 19.205 1.00 45.84 101 ALA A O 1
ATOM 788 N N . ALA A 1 102 ? 3.521 -32.949 20.581 1.00 48.59 102 ALA A N 1
ATOM 789 C CA . ALA A 1 102 ? 3.825 -33.930 21.609 1.00 48.59 102 ALA A CA 1
ATOM 790 C C . ALA A 1 102 ? 2.631 -34.254 22.536 1.00 48.59 102 ALA A C 1
ATOM 792 O O . ALA A 1 102 ? 2.039 -33.344 23.111 1.00 48.59 102 ALA A O 1
ATOM 793 N N . GLY A 1 103 ? 2.422 -35.563 22.759 1.00 42.62 103 GLY A N 1
ATOM 794 C CA . GLY A 1 103 ? 1.974 -36.211 24.013 1.00 42.62 103 GLY A CA 1
ATOM 795 C C . GLY A 1 1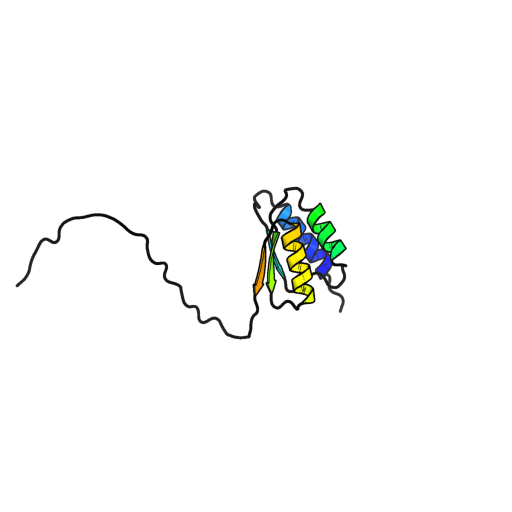03 ? 0.470 -36.501 24.183 1.00 42.62 103 GLY A C 1
ATOM 796 O O . GLY A 1 103 ? -0.334 -35.874 23.495 1.00 42.62 103 GLY A O 1
ATOM 797 N N . PRO A 1 104 ? 0.045 -37.350 25.156 1.00 55.88 104 PRO A N 1
ATOM 798 C CA . PRO A 1 104 ? 0.748 -38.384 25.954 1.00 55.88 104 PRO A CA 1
ATOM 799 C C . PRO A 1 104 ? -0.032 -39.747 25.990 1.00 55.88 104 PRO A C 1
ATOM 801 O O . PRO A 1 104 ? -0.917 -39.943 25.167 1.00 55.88 104 PRO A O 1
ATOM 804 N N . HIS A 1 105 ? 0.260 -40.629 26.972 1.00 42.06 105 HIS A N 1
ATOM 805 C CA . HIS A 1 105 ? -0.409 -41.906 27.371 1.00 42.06 105 HIS A CA 1
ATOM 806 C C . HIS A 1 105 ? 0.214 -43.199 26.793 1.00 42.06 105 HIS A C 1
ATOM 808 O O . HIS A 1 105 ? 0.209 -43.405 25.587 1.00 42.06 105 HIS A O 1
ATOM 814 N N . ASP A 1 106 ? 1.024 -43.954 27.543 1.00 47.16 106 ASP A N 1
ATOM 815 C CA . ASP A 1 106 ? 0.734 -44.908 28.642 1.00 47.16 106 ASP A CA 1
ATOM 816 C C . ASP A 1 106 ? 0.055 -46.220 28.191 1.00 47.16 106 ASP A C 1
ATOM 818 O O . ASP A 1 106 ? -0.899 -46.224 27.419 1.00 47.16 106 ASP A O 1
ATOM 822 N N . ASP A 1 107 ? 0.594 -47.303 28.747 1.00 46.03 107 ASP A N 1
ATOM 823 C CA . ASP A 1 107 ? 0.080 -48.665 28.853 1.00 46.03 107 ASP A CA 1
ATOM 824 C C . ASP A 1 107 ? 0.201 -49.727 27.731 1.00 46.03 107 ASP A C 1
ATOM 826 O O . ASP A 1 107 ? -0.118 -49.557 26.557 1.00 46.03 107 ASP A O 1
ATOM 830 N N . ALA A 1 108 ? 0.604 -50.907 28.219 1.00 52.72 108 ALA A N 1
ATOM 831 C CA . ALA A 1 108 ? 0.358 -52.258 27.720 1.00 52.72 108 ALA A CA 1
ATOM 832 C C . ALA A 1 108 ? 0.900 -52.692 26.341 1.00 52.72 108 ALA A C 1
ATOM 834 O O . ALA A 1 108 ? 0.196 -52.727 25.332 1.00 52.72 108 ALA A O 1
ATOM 835 N N . ARG A 1 109 ? 2.110 -53.275 26.342 1.00 47.59 109 ARG A N 1
ATOM 836 C CA . ARG A 1 109 ? 2.500 -54.300 25.355 1.00 47.59 109 ARG A CA 1
ATOM 837 C C . ARG A 1 109 ? 2.537 -55.684 26.016 1.00 47.59 109 ARG A C 1
ATOM 839 O O . ARG A 1 109 ? 3.576 -56.153 26.470 1.00 47.59 109 ARG A O 1
ATOM 846 N N . LEU A 1 110 ? 1.364 -56.312 26.088 1.00 56.50 110 LEU A N 1
ATOM 847 C CA . LEU A 1 110 ? 1.175 -57.732 26.400 1.00 56.50 110 LEU A CA 1
ATOM 848 C C . LEU A 1 110 ? 1.416 -58.576 25.130 1.00 56.50 110 LEU A C 1
ATOM 850 O O . LEU A 1 110 ? 0.741 -58.318 24.141 1.00 56.50 110 LEU A O 1
ATOM 854 N N . THR A 1 111 ? 2.370 -59.527 25.219 1.00 52.41 111 THR A N 1
ATOM 855 C CA . THR A 1 111 ? 2.454 -60.901 24.624 1.00 52.41 111 THR A CA 1
ATOM 856 C C . THR A 1 111 ? 2.150 -61.096 23.102 1.00 52.41 111 THR A C 1
ATOM 858 O O . THR A 1 111 ? 1.589 -60.231 22.456 1.00 52.41 111 THR A O 1
ATOM 861 N N . ILE A 1 112 ? 2.531 -62.128 22.325 1.00 44.62 112 ILE A N 1
ATOM 862 C CA . ILE A 1 112 ? 2.931 -63.550 22.426 1.00 44.62 112 ILE A CA 1
ATOM 863 C C . ILE A 1 112 ? 3.808 -63.869 21.184 1.00 44.62 112 ILE A C 1
ATOM 865 O O . ILE A 1 112 ? 3.506 -63.355 20.107 1.00 44.62 112 ILE A O 1
ATOM 869 N N . GLY A 1 113 ? 4.775 -64.798 21.272 1.00 47.91 113 GLY A N 1
ATOM 870 C CA . GLY A 1 113 ? 5.065 -65.684 20.128 1.00 47.91 113 GLY A CA 1
ATOM 871 C C . GLY A 1 113 ? 6.488 -66.228 19.983 1.00 47.91 113 GLY A C 1
ATOM 872 O O . GLY A 1 113 ? 7.351 -65.505 19.496 1.00 47.91 113 GLY A O 1
ATOM 873 N N . GLY A 1 114 ? 6.656 -67.528 20.271 1.00 40.69 114 GLY A N 1
ATOM 874 C CA . GLY A 1 114 ? 7.696 -68.397 19.694 1.00 40.69 114 GLY A CA 1
ATOM 875 C C . GLY A 1 114 ? 8.838 -68.773 20.614 1.00 40.69 114 GLY A C 1
ATOM 876 O O . GLY A 1 114 ? 9.896 -68.127 20.486 1.00 40.69 114 GLY A O 1
#

Organism: NCBI:txid141414

Foldseek 3Di:
DDDPVQVVVLVVLLVQLPPPPQQAAEAEELAHDPVDDLVRSLVSSVVSNPVLHQYAYENEVHDPVRQVSRQVSRVSSVYHYHYDYCPPDDPPDPPPDDPDDDDDDDDDDDDDDD

Nearest PDB structures (foldseek):
  2f8l-assembly1_A  TM=4.525E-01  e=8.892E-02  Listeria monocytogenes
  6ovx-assembly2_B  TM=5.910E-01  e=1.558E+00  Streptomyces argillaceus
  6ovq-assembly2_B  TM=5.846E-01  e=1.774E+00  Streptomyces argillaceus
  6ovx-assembly1_A  TM=5.727E-01  e=2.456E+00  Streptomyces argillaceus
  6ovq-assembly1_A  TM=5.296E-01  e=2.021E+00  Streptomyces argillaceus

pLDDT: mean 79.83, std 20.23, range [40.38, 97.81]

Sequence (114 aa):
RGGRGGLEFLEGVRQAMNFYEADMVYLLSAGLPRRADAETVLSEVRKNNLRGLPVNVIGVDCDIKAELELRRLAEENQGSFRQKRFDGGLCIAEQRRVPGAAGPHDDARLTIGG

Radius 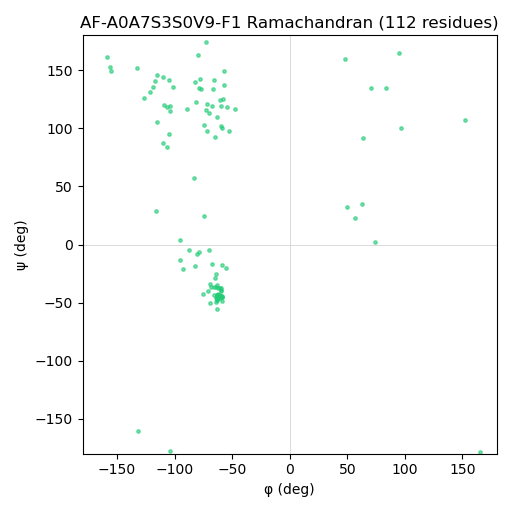of gyration: 22.99 Å; Cα contacts (8 Å, |Δi|>4): 134; chains: 1; bounding box: 30×79×54 Å

Secondary structure (DSSP, 8-state):
----HHHHHHHHHHHHHH-TT-S-EEEEESSS-TTS-HHHHHHHHHHH-TT---EEEEEES--HHHHHHHHHHHHHTT--EEEE---S-----------PPP------------